Protein AF-A0A5B6WHV8-F1 (afdb_monomer_lite)

Organism: NCBI:txid47621

Radius of gyration: 20.64 Å; chains: 1; bounding box: 37×43×51 Å

Secondary structure (DSSP, 8-state):
--HHHHHHHHHHHHHHHHHHHHHHHHHHHHHHHTS-HHHHHHHHHTT--SHHHHHHHHHHHHHHHHHHHHHHHHHHHTT-

Structure (mmCIF, N/CA/C/O backbone):
data_AF-A0A5B6WHV8-F1
#
_entry.id   AF-A0A5B6WHV8-F1
#
loop_
_atom_site.group_PDB
_atom_site.id
_atom_site.type_symbol
_atom_site.label_atom_id
_atom_site.label_alt_id
_atom_site.label_comp_id
_atom_site.label_asym_id
_atom_site.label_entity_id
_atom_site.label_seq_id
_atom_site.pdbx_PDB_ins_code
_atom_site.Cartn_x
_atom_site.Cartn_y
_atom_site.Cartn_z
_atom_site.occupancy
_atom_site.B_iso_or_equiv
_atom_site.auth_seq_id
_atom_site.auth_comp_id
_atom_site.auth_asym_id
_atom_site.auth_atom_id
_atom_site.pdbx_PDB_model_num
ATOM 1 N N . MET A 1 1 ? -14.349 -22.517 21.339 1.00 70.06 1 MET A N 1
ATOM 2 C CA . MET A 1 1 ? -14.529 -21.169 20.776 1.00 70.06 1 MET A CA 1
ATOM 3 C C . MET A 1 1 ? -15.885 -21.157 20.103 1.00 70.06 1 MET A C 1
ATOM 5 O O . MET A 1 1 ? -16.092 -21.948 19.187 1.00 70.06 1 MET A O 1
ATOM 9 N N . LEU A 1 2 ? -16.837 -20.393 20.632 1.00 88.25 2 LEU A N 1
ATOM 10 C CA . LEU A 1 2 ? -18.154 -20.259 20.006 1.00 88.25 2 LEU A CA 1
ATOM 11 C C . 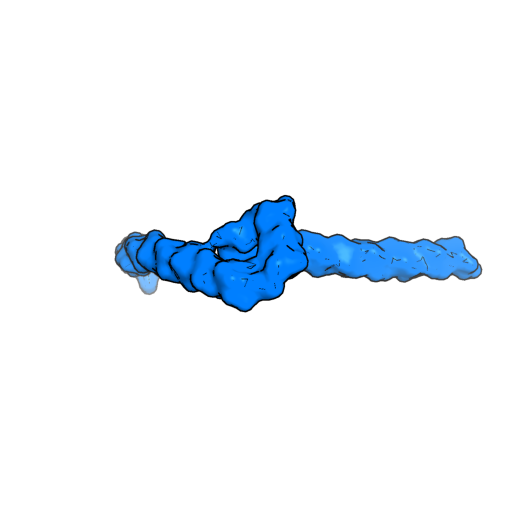LEU A 1 2 ? -18.067 -19.204 18.900 1.00 88.25 2 LEU A C 1
ATOM 13 O O . LEU A 1 2 ? -17.351 -18.215 19.046 1.00 88.25 2 LEU A O 1
ATOM 17 N N . VAL A 1 3 ? -18.801 -19.402 17.803 1.00 89.31 3 VAL A N 1
ATOM 18 C CA . VAL A 1 3 ? -18.858 -18.450 16.674 1.00 89.31 3 VAL A CA 1
ATOM 19 C C . VAL A 1 3 ? -19.183 -17.030 17.162 1.00 89.31 3 VAL A C 1
ATOM 21 O O . VAL A 1 3 ? -18.599 -16.060 16.694 1.00 89.31 3 VAL A O 1
ATOM 24 N N . THR A 1 4 ? -20.013 -16.923 18.199 1.00 92.38 4 THR A N 1
ATOM 25 C CA . THR A 1 4 ? -20.410 -15.660 18.831 1.00 92.38 4 THR A CA 1
ATOM 26 C C . THR A 1 4 ? -19.268 -14.922 19.540 1.00 92.38 4 THR A C 1
ATOM 28 O O . THR A 1 4 ? -19.272 -13.693 19.586 1.00 92.38 4 THR A O 1
ATOM 31 N N . GLU A 1 5 ? -18.274 -15.628 20.089 1.00 92.88 5 GLU A N 1
ATOM 32 C CA . GLU A 1 5 ? -17.083 -15.001 20.680 1.00 92.88 5 GLU A CA 1
ATOM 33 C C . GLU A 1 5 ? -16.171 -14.442 19.587 1.00 92.88 5 GLU A C 1
ATOM 35 O O . GLU A 1 5 ? -15.734 -13.297 19.690 1.00 92.88 5 GLU A O 1
ATOM 40 N N . TYR A 1 6 ? -15.953 -15.211 18.515 1.00 91.00 6 TYR A N 1
ATOM 41 C CA . TYR A 1 6 ? -15.167 -14.777 17.357 1.00 91.00 6 TYR A CA 1
ATOM 42 C C . TYR A 1 6 ? -15.772 -13.533 16.699 1.00 91.00 6 TYR A C 1
ATOM 44 O O . TYR A 1 6 ? -15.066 -12.554 16.476 1.00 91.00 6 TYR A O 1
ATOM 52 N N . GLU A 1 7 ? -17.082 -13.531 16.440 1.00 92.31 7 GLU A N 1
ATOM 53 C CA . GLU A 1 7 ? -17.773 -12.382 15.846 1.00 92.31 7 GLU A CA 1
ATOM 54 C C . GLU A 1 7 ? -17.641 -11.129 16.717 1.00 92.31 7 GLU A C 1
ATOM 56 O O . GLU A 1 7 ? -17.374 -10.036 16.215 1.00 92.31 7 GLU A O 1
ATOM 61 N N . ARG A 1 8 ? -17.755 -11.279 18.041 1.00 93.50 8 ARG A N 1
ATOM 62 C CA . ARG A 1 8 ? -17.595 -10.171 18.988 1.00 93.50 8 ARG A CA 1
ATOM 63 C C . ARG A 1 8 ? -16.181 -9.598 18.971 1.00 93.50 8 ARG A C 1
ATOM 65 O O . ARG A 1 8 ? -16.016 -8.378 19.017 1.00 93.50 8 ARG A O 1
ATOM 72 N N . GLU A 1 9 ? -15.166 -10.457 18.931 1.00 92.31 9 GLU A N 1
ATOM 73 C CA . GLU A 1 9 ? -13.772 -10.024 18.832 1.00 92.31 9 GLU A CA 1
ATOM 74 C C . GLU A 1 9 ? -13.470 -9.379 17.481 1.00 92.31 9 GLU A C 1
ATOM 76 O O . GLU A 1 9 ? -12.844 -8.322 17.446 1.00 92.31 9 GLU A O 1
ATOM 81 N N . PHE A 1 10 ? -13.972 -9.950 16.385 1.00 89.81 10 PHE A N 1
ATOM 82 C CA . PHE A 1 10 ? -13.814 -9.404 15.042 1.00 89.81 10 PHE A CA 1
ATOM 83 C C . PHE A 1 10 ? -14.417 -8.003 14.935 1.00 89.81 10 PHE A C 1
ATOM 85 O O . PHE A 1 10 ? -13.740 -7.079 14.492 1.00 89.81 10 PHE A O 1
ATOM 92 N N . VAL A 1 11 ? -15.650 -7.804 15.412 1.00 91.31 11 VAL A N 1
ATOM 93 C CA . VAL A 1 11 ? -16.293 -6.481 15.419 1.00 91.31 11 VAL A CA 1
ATOM 94 C C . VAL A 1 11 ? -15.486 -5.490 16.263 1.00 91.31 11 VAL A C 1
ATOM 96 O O . VAL A 1 11 ? -15.189 -4.390 15.795 1.00 91.31 11 VAL A O 1
ATOM 99 N N . ARG A 1 12 ? -15.046 -5.889 17.464 1.00 93.00 12 ARG A N 1
ATOM 100 C CA . ARG A 1 12 ? -14.209 -5.048 18.339 1.00 93.00 12 ARG A CA 1
ATOM 101 C C . ARG A 1 12 ? -12.881 -4.670 17.686 1.00 93.00 12 ARG A C 1
ATOM 103 O O . ARG A 1 12 ? -12.411 -3.562 17.890 1.00 93.00 12 ARG A O 1
ATOM 110 N N . LEU A 1 13 ? -12.265 -5.569 16.923 1.00 88.50 13 LEU A N 1
ATOM 111 C CA . LEU A 1 13 ? -10.999 -5.299 16.241 1.00 88.50 13 LEU A CA 1
ATOM 112 C C . LEU A 1 13 ? -11.195 -4.482 14.957 1.00 88.50 13 LEU A C 1
ATOM 114 O O . LEU A 1 13 ? -10.387 -3.608 14.656 1.00 88.50 13 LEU A O 1
ATOM 118 N N . SER A 1 14 ? -12.301 -4.694 14.243 1.00 85.25 14 SER A N 1
ATOM 119 C CA . SER A 1 14 ? -12.615 -3.996 12.992 1.00 85.25 14 SER A CA 1
ATOM 120 C C . SER A 1 14 ? -12.753 -2.477 13.157 1.00 85.25 14 SER A C 1
ATOM 122 O O . SER A 1 14 ? -12.459 -1.733 12.224 1.00 85.25 14 SER A O 1
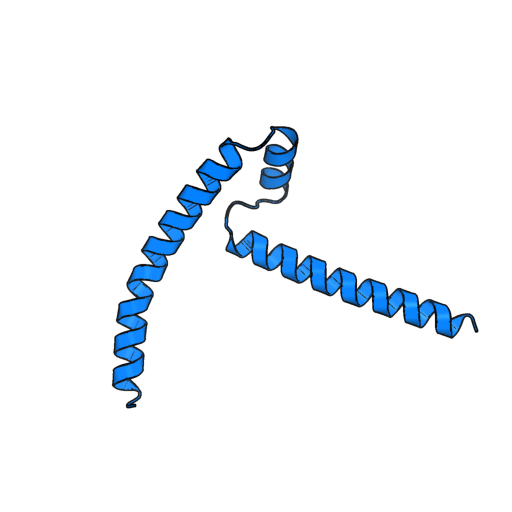ATOM 124 N N . GLN A 1 15 ? -13.110 -1.992 14.352 1.00 86.94 15 GLN A N 1
ATOM 125 C CA . GLN A 1 15 ? -13.178 -0.553 14.633 1.00 86.94 15 GLN A CA 1
ATOM 126 C C . GLN A 1 15 ? -11.806 0.133 14.505 1.00 86.94 15 GLN A C 1
ATOM 128 O O . GLN A 1 15 ? -11.725 1.271 14.043 1.00 86.94 15 GLN A O 1
ATOM 133 N N . TYR A 1 16 ? -10.729 -0.583 14.844 1.00 83.75 16 TYR A N 1
ATOM 134 C CA . TYR A 1 16 ? -9.363 -0.077 14.744 1.00 83.75 16 TYR A CA 1
ATOM 135 C C . TYR A 1 16 ? -8.851 -0.105 13.311 1.00 83.75 16 TYR A C 1
ATOM 137 O O . TYR A 1 16 ? -7.995 0.700 12.974 1.00 83.75 16 TYR A O 1
ATOM 145 N N . ALA A 1 17 ? -9.405 -0.952 12.434 1.00 80.81 17 ALA A N 1
ATOM 146 C CA . ALA A 1 17 ? -9.007 -0.976 11.029 1.00 80.81 17 ALA A CA 1
ATOM 147 C C . ALA A 1 17 ? -9.164 0.410 10.386 1.00 80.81 17 ALA A C 1
ATOM 149 O O . ALA A 1 17 ? -8.278 0.863 9.672 1.00 80.81 17 ALA A O 1
ATOM 150 N N . ARG A 1 18 ? -10.246 1.133 10.706 1.00 75.44 18 ARG A N 1
ATOM 151 C CA . ARG A 1 18 ? -10.467 2.487 10.183 1.00 75.44 18 ARG A CA 1
ATOM 152 C C . ARG A 1 18 ? -9.440 3.492 10.709 1.00 75.44 18 ARG A C 1
ATOM 154 O O . ARG A 1 18 ? -8.941 4.302 9.938 1.00 75.44 18 ARG A O 1
ATOM 161 N N . GLU A 1 19 ? -9.116 3.439 11.997 1.00 80.56 19 GLU A N 1
ATOM 162 C CA . GLU A 1 19 ? -8.116 4.315 12.621 1.00 80.56 19 GLU A CA 1
ATOM 163 C C . GLU A 1 19 ? -6.695 4.015 12.111 1.00 80.56 19 GLU A C 1
ATOM 165 O O . GLU A 1 19 ? -5.936 4.933 11.792 1.00 80.56 19 GLU A O 1
ATOM 170 N N . CYS A 1 20 ? -6.364 2.734 11.929 1.00 76.31 20 CYS A N 1
ATOM 171 C CA . CYS A 1 20 ? -5.116 2.282 11.324 1.00 76.31 20 CYS A CA 1
ATOM 172 C C . CYS A 1 20 ? -4.989 2.750 9.868 1.00 76.31 20 CYS A C 1
ATOM 174 O O . CYS A 1 20 ? -3.958 3.312 9.519 1.00 76.31 20 CYS A O 1
ATOM 176 N N . VAL A 1 21 ? -6.037 2.611 9.046 1.00 74.06 21 VAL A N 1
ATOM 177 C CA . VAL A 1 21 ? -6.048 3.085 7.645 1.00 74.06 21 VAL A CA 1
ATOM 178 C C . VAL A 1 21 ? -5.931 4.615 7.562 1.00 74.06 21 VAL A C 1
ATOM 180 O O . VAL A 1 21 ? -5.207 5.147 6.719 1.00 74.06 21 VAL A O 1
ATOM 183 N N . LEU A 1 22 ? -6.583 5.359 8.462 1.00 75.81 22 LEU A N 1
ATOM 184 C CA . LEU A 1 22 ? -6.423 6.820 8.551 1.00 75.81 22 LEU A CA 1
ATOM 185 C C . LEU A 1 22 ? -4.989 7.228 8.934 1.00 75.81 22 LEU A C 1
ATOM 187 O O . LEU A 1 22 ? -4.446 8.205 8.414 1.00 75.81 22 LEU A O 1
ATOM 191 N N . THR A 1 23 ? -4.358 6.466 9.824 1.00 80.50 23 THR A N 1
ATOM 192 C CA . THR A 1 23 ? -2.964 6.689 10.227 1.00 80.50 23 THR A CA 1
ATOM 193 C C . THR A 1 23 ? -2.008 6.349 9.085 1.00 80.50 23 THR A C 1
ATOM 195 O O . THR A 1 23 ? -1.116 7.133 8.777 1.00 80.50 23 THR A O 1
ATOM 198 N N . GLU A 1 24 ? -2.230 5.231 8.398 1.00 75.81 24 GLU A N 1
ATOM 199 C CA . GLU A 1 24 ? -1.444 4.784 7.247 1.00 75.81 24 GLU A CA 1
ATOM 200 C C . GLU A 1 24 ? -1.512 5.778 6.085 1.00 75.81 24 GLU A C 1
ATOM 202 O O . GLU A 1 24 ? -0.475 6.197 5.581 1.00 75.81 24 GLU A O 1
ATOM 207 N N . THR A 1 25 ? -2.706 6.254 5.724 1.00 78.88 25 THR A N 1
ATOM 208 C CA . THR A 1 25 ? -2.866 7.294 4.690 1.00 78.88 25 THR A CA 1
ATOM 209 C C . THR A 1 25 ? -2.154 8.595 5.060 1.00 78.88 25 THR A C 1
ATOM 211 O O . THR A 1 25 ? -1.572 9.253 4.195 1.00 78.88 25 THR A O 1
ATOM 214 N N . THR A 1 26 ? -2.145 8.964 6.342 1.00 82.06 26 THR A N 1
ATOM 215 C CA . THR A 1 26 ? -1.401 10.135 6.830 1.00 82.06 26 THR A CA 1
ATOM 216 C C . THR A 1 26 ? 0.112 9.911 6.749 1.00 82.06 26 THR A C 1
ATOM 218 O O . THR A 1 26 ? 0.833 10.778 6.258 1.00 82.06 26 THR A O 1
ATOM 221 N N . MET A 1 27 ? 0.604 8.736 7.147 1.00 79.00 27 MET A N 1
ATOM 222 C CA . MET A 1 27 ? 2.023 8.383 7.036 1.00 79.00 27 MET A CA 1
ATOM 223 C C . MET A 1 27 ? 2.493 8.309 5.577 1.00 79.00 27 MET A C 1
ATOM 225 O O . MET A 1 27 ? 3.566 8.822 5.262 1.00 79.00 27 MET A O 1
ATOM 229 N N . CYS A 1 28 ? 1.683 7.743 4.676 1.00 79.56 28 CYS A N 1
ATOM 230 C CA . CYS A 1 28 ? 1.962 7.708 3.241 1.00 79.56 28 CYS A CA 1
ATOM 231 C C . CYS A 1 28 ? 2.101 9.119 2.663 1.00 79.56 28 CYS A C 1
ATOM 233 O O . CYS A 1 28 ? 3.057 9.378 1.940 1.00 79.56 28 CYS A O 1
ATOM 235 N N . LYS A 1 29 ? 1.214 10.055 3.021 1.00 83.00 29 LYS A N 1
ATOM 236 C CA . LYS A 1 29 ? 1.320 11.456 2.574 1.00 83.00 29 LYS A CA 1
ATOM 237 C C . LYS A 1 29 ? 2.635 12.101 3.012 1.00 83.00 29 LYS A C 1
ATOM 239 O O . LYS A 1 29 ? 3.350 12.628 2.164 1.00 83.00 29 LYS A O 1
ATOM 244 N N . CYS A 1 30 ? 2.990 11.990 4.293 1.00 85.00 30 CYS A N 1
ATOM 245 C CA . CYS A 1 30 ? 4.249 12.533 4.814 1.00 85.00 30 CYS A CA 1
ATOM 246 C C . CYS A 1 30 ? 5.476 11.911 4.130 1.00 85.00 30 CYS A C 1
ATOM 248 O O . CYS A 1 30 ? 6.446 12.607 3.833 1.00 85.00 30 CYS A O 1
ATOM 250 N N . PHE A 1 31 ? 5.435 10.603 3.856 1.00 81.00 31 PHE A N 1
ATOM 251 C CA . PHE A 1 31 ? 6.502 9.916 3.133 1.00 81.00 31 PHE A CA 1
ATOM 252 C C . PHE A 1 31 ? 6.642 10.447 1.704 1.00 81.00 31 PHE A C 1
ATOM 254 O O . PHE A 1 31 ? 7.742 10.815 1.302 1.00 81.00 31 PHE A O 1
ATOM 261 N N . ILE A 1 32 ? 5.533 10.547 0.962 1.00 83.12 32 ILE A N 1
ATOM 262 C CA . ILE A 1 32 ? 5.511 11.032 -0.425 1.00 83.12 32 ILE A CA 1
ATOM 263 C C . ILE A 1 32 ? 6.014 12.475 -0.513 1.00 83.12 32 ILE A C 1
ATOM 265 O O . ILE A 1 32 ? 6.779 12.793 -1.422 1.00 83.12 32 ILE A O 1
ATOM 269 N N . GLU A 1 33 ? 5.639 13.342 0.430 1.00 86.88 33 GLU A N 1
ATOM 270 C CA . GLU A 1 33 ? 6.118 14.729 0.490 1.00 86.88 33 GLU A CA 1
ATOM 271 C C . GLU A 1 33 ? 7.643 14.828 0.647 1.00 86.88 33 GLU A C 1
ATOM 273 O O . GLU A 1 33 ? 8.250 15.720 0.047 1.00 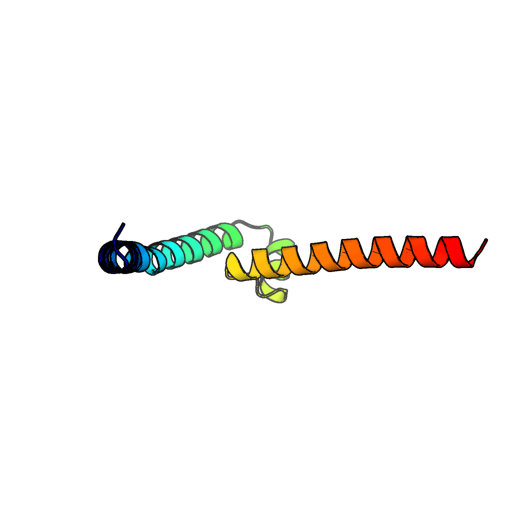86.88 33 GLU A O 1
ATOM 278 N N . GLY A 1 34 ? 8.257 13.886 1.372 1.00 87.12 34 GLY A N 1
ATOM 279 C CA . GLY A 1 34 ? 9.706 13.789 1.572 1.00 87.12 34 GLY A CA 1
ATOM 280 C C . GLY A 1 34 ? 10.494 13.130 0.431 1.00 87.12 34 GLY A C 1
ATOM 281 O O . GLY A 1 34 ? 11.723 13.087 0.498 1.00 87.12 34 GLY A O 1
ATOM 282 N N . LEU A 1 35 ? 9.833 12.611 -0.610 1.00 88.19 35 LEU A N 1
ATOM 283 C CA . LEU A 1 35 ? 10.505 12.021 -1.773 1.00 88.19 35 LEU A CA 1
ATOM 284 C C . LEU A 1 35 ? 11.046 13.092 -2.727 1.00 88.19 35 LEU A C 1
ATOM 286 O O . LEU A 1 35 ? 10.486 14.182 -2.854 1.00 88.19 35 LEU A O 1
ATOM 290 N N . ASN A 1 3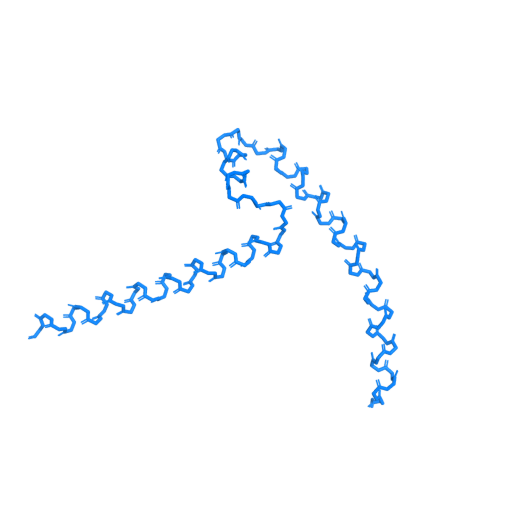6 ? 12.106 12.737 -3.461 1.00 9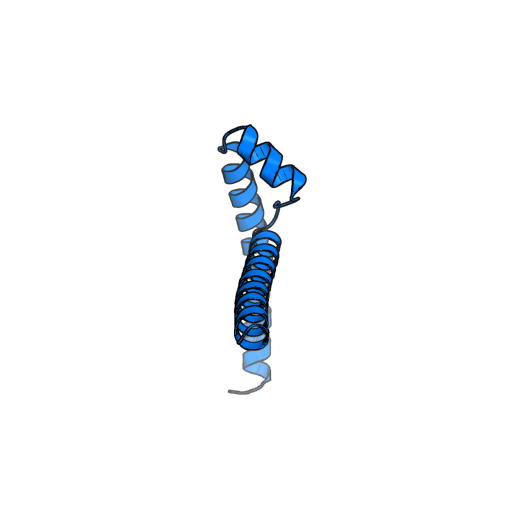3.38 36 ASN A N 1
ATOM 291 C CA . ASN A 1 36 ? 12.607 13.536 -4.580 1.00 93.38 36 ASN A CA 1
ATOM 292 C C . ASN A 1 36 ? 11.497 13.751 -5.629 1.00 93.38 36 ASN A C 1
ATOM 294 O O . ASN A 1 36 ? 10.689 12.851 -5.858 1.00 93.38 36 ASN A O 1
ATOM 298 N N . GLU A 1 37 ? 11.482 14.907 -6.290 1.00 90.44 37 GLU A N 1
ATOM 299 C CA . GLU A 1 37 ? 10.404 15.324 -7.193 1.00 90.44 37 GLU A CA 1
ATOM 300 C C . GLU A 1 37 ? 10.169 14.341 -8.349 1.00 90.44 37 GLU A C 1
ATOM 302 O O . GLU A 1 37 ? 9.020 14.039 -8.668 1.00 90.44 37 GLU A O 1
ATOM 307 N N . ASP A 1 38 ? 11.227 13.738 -8.900 1.00 88.75 38 ASP A N 1
ATOM 308 C CA . ASP A 1 38 ? 11.103 12.714 -9.949 1.00 88.75 38 ASP A CA 1
ATOM 309 C C . ASP A 1 38 ? 10.356 11.462 -9.454 1.00 88.75 38 ASP A C 1
ATOM 311 O O . ASP A 1 38 ? 9.511 10.894 -10.150 1.00 88.75 38 ASP A O 1
ATOM 315 N N . ILE A 1 39 ? 10.638 11.041 -8.217 1.00 84.06 39 ILE A N 1
ATOM 316 C CA . ILE A 1 39 ? 10.011 9.872 -7.586 1.00 84.06 39 ILE A CA 1
ATOM 317 C C . ILE A 1 39 ? 8.577 10.217 -7.173 1.00 84.06 39 ILE A C 1
ATOM 319 O O . ILE A 1 39 ? 7.666 9.419 -7.384 1.00 84.06 39 ILE A O 1
ATOM 323 N N . LYS A 1 40 ? 8.354 11.422 -6.642 1.00 86.94 40 LYS A N 1
ATOM 324 C CA . LYS A 1 40 ? 7.031 11.944 -6.280 1.00 86.94 40 LYS A CA 1
ATOM 325 C C . LYS A 1 40 ? 6.107 12.000 -7.502 1.00 86.94 40 LYS A C 1
ATOM 327 O O . LYS A 1 40 ? 4.947 11.595 -7.417 1.00 86.94 40 LYS A O 1
ATOM 332 N N . LEU A 1 41 ? 6.630 12.424 -8.656 1.00 87.69 41 LEU A N 1
ATOM 333 C CA . LEU A 1 41 ? 5.908 12.423 -9.928 1.00 87.69 41 LEU A CA 1
ATOM 334 C C . LEU A 1 41 ? 5.522 11.001 -10.354 1.00 87.69 41 LEU A C 1
ATOM 336 O O . LEU A 1 41 ? 4.368 10.762 -10.703 1.00 87.69 41 LEU A O 1
ATOM 340 N N . LEU A 1 42 ? 6.457 10.052 -10.270 1.00 84.31 42 LEU A N 1
ATOM 341 C CA . LEU A 1 42 ? 6.214 8.634 -10.550 1.00 84.31 42 LEU A CA 1
ATOM 342 C C . LEU A 1 42 ? 5.120 8.044 -9.652 1.00 84.31 42 LEU A C 1
ATOM 344 O O . LEU A 1 42 ? 4.189 7.423 -10.157 1.00 84.31 42 LEU A O 1
ATOM 348 N N . VAL A 1 43 ? 5.189 8.283 -8.342 1.00 82.81 43 VAL A N 1
ATOM 349 C CA . VAL A 1 43 ? 4.180 7.839 -7.365 1.00 82.81 43 VAL A CA 1
ATOM 350 C C . VAL A 1 43 ? 2.799 8.404 -7.702 1.00 82.81 43 VAL A C 1
ATOM 352 O O . VAL A 1 43 ? 1.814 7.672 -7.654 1.00 82.81 43 VAL A O 1
ATOM 355 N N . ARG A 1 44 ? 2.722 9.679 -8.101 1.00 80.94 44 ARG A N 1
ATOM 356 C CA . A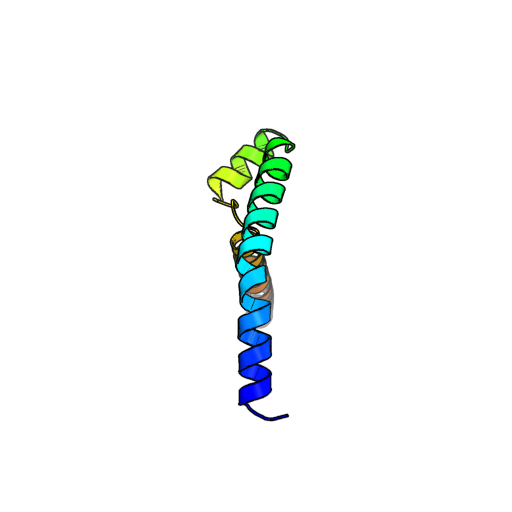RG A 1 44 ? 1.466 10.339 -8.483 1.00 80.94 44 ARG A CA 1
ATOM 357 C C . ARG A 1 44 ? 0.896 9.814 -9.802 1.00 80.94 44 ARG A C 1
ATOM 359 O O . ARG A 1 44 ? -0.310 9.632 -9.901 1.00 80.94 44 ARG A O 1
ATOM 366 N N . ILE A 1 45 ? 1.744 9.560 -10.802 1.00 83.62 45 ILE A N 1
ATOM 367 C CA . ILE A 1 45 ? 1.341 8.962 -12.089 1.00 83.62 45 ILE A CA 1
ATOM 368 C C . ILE A 1 45 ? 0.821 7.536 -11.884 1.00 83.62 45 ILE A C 1
ATOM 370 O O . ILE A 1 45 ? -0.141 7.125 -12.528 1.00 83.62 45 ILE A O 1
ATOM 374 N N . LEU A 1 46 ? 1.459 6.787 -10.986 1.00 79.19 46 LEU A N 1
ATOM 375 C CA . LEU A 1 46 ? 1.074 5.422 -10.636 1.00 79.19 46 LEU A CA 1
ATOM 376 C C . LEU A 1 46 ? -0.080 5.366 -9.614 1.00 79.19 46 LEU A C 1
ATOM 378 O O . LEU A 1 46 ? -0.495 4.267 -9.251 1.00 79.19 46 LEU A O 1
ATOM 382 N N . ASP A 1 47 ? -0.586 6.529 -9.184 1.00 72.62 47 ASP A N 1
ATOM 383 C CA . ASP A 1 47 ? -1.650 6.730 -8.190 1.00 72.62 47 ASP A CA 1
ATOM 384 C C . ASP A 1 47 ? -1.433 5.926 -6.897 1.00 72.62 47 ASP A C 1
ATOM 386 O O . ASP A 1 47 ? -2.343 5.335 -6.328 1.00 72.62 47 ASP A O 1
ATOM 390 N N . LEU A 1 48 ? -0.187 5.874 -6.423 1.00 73.81 48 LEU A N 1
ATOM 391 C CA . LEU A 1 48 ? 0.250 5.077 -5.272 1.00 73.81 48 LEU A CA 1
ATOM 392 C C . LEU A 1 48 ? -0.052 5.775 -3.931 1.00 73.81 48 LEU A C 1
ATOM 394 O O . LEU A 1 48 ? 0.817 5.923 -3.075 1.00 73.81 48 LEU A O 1
ATOM 398 N N . ASN A 1 49 ? -1.290 6.241 -3.763 1.00 69.06 49 ASN A N 1
ATOM 399 C CA . ASN A 1 49 ? -1.724 7.023 -2.600 1.00 69.06 49 ASN A CA 1
ATOM 400 C C . ASN A 1 49 ? -2.089 6.170 -1.369 1.00 69.06 49 ASN A C 1
ATOM 402 O O . ASN A 1 49 ? -2.188 6.707 -0.265 1.00 69.06 49 ASN A O 1
ATOM 406 N N . GLU A 1 50 ? -2.255 4.855 -1.535 1.00 71.88 50 GLU A N 1
ATOM 407 C CA . GLU A 1 50 ? -2.541 3.914 -0.449 1.00 71.88 50 GLU A CA 1
ATOM 408 C C . GLU A 1 50 ? -1.580 2.726 -0.483 1.00 71.88 50 GLU A C 1
ATOM 410 O O . GLU A 1 50 ? -1.273 2.175 -1.544 1.00 71.88 50 GLU A O 1
ATOM 415 N N . PHE A 1 51 ? -1.148 2.291 0.701 1.00 66.75 51 PHE A N 1
ATOM 416 C CA . PHE A 1 51 ? -0.283 1.125 0.874 1.00 66.75 51 PHE A CA 1
ATOM 417 C C . PHE A 1 51 ? -0.897 -0.142 0.258 1.00 66.75 51 PHE A C 1
ATOM 419 O O . PHE A 1 51 ? -0.192 -0.933 -0.363 1.00 66.75 51 PHE A O 1
ATOM 426 N N . VAL A 1 52 ? -2.226 -0.286 0.323 1.00 68.31 52 VAL A N 1
ATOM 427 C CA . VAL A 1 52 ? -2.972 -1.387 -0.312 1.00 68.31 52 VAL A CA 1
ATOM 428 C C . VAL A 1 52 ? -2.767 -1.413 -1.829 1.00 68.31 52 VAL A C 1
ATOM 430 O O . VAL A 1 52 ? -2.497 -2.476 -2.386 1.00 68.31 52 VAL A O 1
ATOM 433 N N . MET A 1 53 ? -2.817 -0.259 -2.502 1.00 74.06 53 MET A N 1
ATOM 434 C CA . MET A 1 53 ? -2.546 -0.187 -3.942 1.00 74.06 53 MET A CA 1
ATOM 435 C C . MET A 1 53 ? -1.081 -0.491 -4.259 1.00 74.06 53 MET A C 1
ATOM 437 O O . MET A 1 53 ? -0.793 -1.105 -5.285 1.00 74.06 53 MET A O 1
ATOM 441 N N . LEU A 1 54 ? -0.156 -0.110 -3.373 1.00 73.69 54 LEU A N 1
ATOM 442 C CA . LEU A 1 54 ? 1.260 -0.456 -3.499 1.00 73.69 54 LEU A CA 1
ATOM 443 C C . LEU A 1 54 ? 1.461 -1.976 -3.475 1.00 73.69 54 LEU A C 1
ATOM 445 O O . LEU A 1 54 ? 2.086 -2.532 -4.376 1.00 73.69 54 LEU A O 1
ATOM 449 N N . VAL A 1 55 ? 0.871 -2.640 -2.477 1.00 73.19 55 VAL A N 1
ATOM 450 C CA . VAL A 1 55 ? 0.941 -4.095 -2.293 1.00 73.19 55 VAL A CA 1
ATOM 451 C C . VAL A 1 55 ? 0.272 -4.824 -3.458 1.00 73.19 55 VAL A C 1
ATOM 453 O O . VAL A 1 55 ? 0.826 -5.789 -3.982 1.00 73.19 55 VAL A O 1
ATOM 456 N N . GLU A 1 56 ? -0.886 -4.350 -3.924 1.00 81.69 56 GLU A N 1
ATOM 457 C CA . GLU A 1 56 ? -1.575 -4.950 -5.069 1.00 81.69 56 GLU A CA 1
ATOM 458 C C . GLU A 1 56 ? -0.739 -4.850 -6.357 1.00 81.69 56 GLU A C 1
ATOM 460 O O . GLU A 1 56 ? -0.656 -5.805 -7.136 1.00 81.69 56 GLU A O 1
ATOM 465 N N . ARG A 1 57 ? -0.099 -3.699 -6.596 1.00 82.75 57 ARG A N 1
ATOM 466 C CA . ARG A 1 57 ? 0.752 -3.477 -7.773 1.00 82.75 57 ARG A CA 1
ATOM 467 C C . ARG A 1 57 ? 2.036 -4.294 -7.715 1.00 82.75 57 ARG A C 1
ATOM 469 O O . ARG A 1 57 ? 2.413 -4.856 -8.743 1.00 82.75 57 ARG A O 1
ATOM 476 N N . ASP A 1 58 ? 2.671 -4.387 -6.550 1.00 83.19 58 ASP A N 1
ATOM 477 C CA . ASP A 1 58 ? 3.883 -5.186 -6.361 1.00 83.19 58 ASP A CA 1
ATOM 478 C C . ASP A 1 58 ? 3.593 -6.681 -6.558 1.00 83.19 58 ASP A C 1
ATOM 480 O O . ASP A 1 58 ? 4.281 -7.351 -7.327 1.00 83.19 58 ASP A O 1
ATOM 484 N N . CYS A 1 59 ? 2.476 -7.173 -6.010 1.00 86.88 59 CYS A N 1
ATOM 485 C CA . CYS A 1 59 ? 2.027 -8.550 -6.210 1.00 86.88 59 CYS A CA 1
ATOM 486 C C . CYS A 1 59 ? 1.772 -8.859 -7.699 1.00 86.88 59 CYS A C 1
ATOM 488 O O . CYS A 1 59 ? 2.271 -9.856 -8.224 1.00 86.88 59 CYS A O 1
ATOM 490 N N . LYS A 1 60 ? 1.091 -7.962 -8.432 1.00 89.00 60 LYS A N 1
ATOM 491 C CA . LYS A 1 60 ? 0.904 -8.102 -9.891 1.00 89.00 60 LYS A CA 1
ATOM 492 C C . LYS A 1 60 ? 2.233 -8.089 -10.653 1.00 89.00 60 LYS A C 1
ATOM 494 O O . LYS A 1 60 ? 2.407 -8.862 -11.593 1.00 89.00 60 LYS A O 1
ATOM 499 N N . ALA A 1 61 ? 3.171 -7.221 -10.275 1.00 90.12 61 ALA A N 1
ATOM 500 C CA . ALA A 1 61 ? 4.489 -7.161 -10.899 1.00 90.12 61 ALA A CA 1
ATOM 501 C C . ALA A 1 61 ? 5.318 -8.431 -10.636 1.00 90.12 61 ALA A C 1
ATOM 503 O O . ALA A 1 61 ? 6.057 -8.876 -11.520 1.00 90.12 61 ALA A O 1
ATOM 504 N N . GLU A 1 62 ? 5.191 -9.034 -9.454 1.00 91.88 62 GLU A N 1
ATOM 505 C CA . GLU A 1 62 ? 5.849 -10.293 -9.112 1.00 91.88 62 GLU A CA 1
ATOM 506 C C . GLU A 1 62 ? 5.310 -11.464 -9.945 1.00 91.88 62 GLU A C 1
ATOM 508 O O . GLU A 1 62 ? 6.100 -12.221 -10.518 1.00 91.88 62 GLU A O 1
ATOM 513 N N . GLU A 1 63 ? 3.988 -11.581 -10.084 1.00 91.94 63 GLU A N 1
ATOM 514 C CA . GLU A 1 63 ? 3.362 -12.620 -10.911 1.00 91.94 63 GLU A CA 1
ATOM 515 C C . GLU A 1 63 ? 3.771 -12.494 -12.384 1.00 91.94 63 GLU A C 1
ATOM 517 O O . GLU A 1 63 ? 4.244 -13.463 -12.980 1.00 91.94 63 GLU A O 1
ATOM 522 N N . LEU A 1 64 ? 3.754 -11.279 -12.944 1.00 91.50 64 LEU A N 1
ATOM 523 C CA . LEU A 1 64 ? 4.244 -11.031 -14.307 1.00 91.50 64 LEU A CA 1
ATOM 524 C C . LEU A 1 64 ? 5.723 -11.415 -14.483 1.00 91.50 64 LEU A C 1
ATOM 526 O O . LEU A 1 64 ? 6.127 -11.923 -15.533 1.00 91.50 64 LEU A O 1
ATOM 530 N N . ARG A 1 65 ? 6.564 -11.199 -13.462 1.00 92.00 65 ARG A N 1
ATOM 531 C CA . ARG A 1 65 ? 7.970 -11.640 -13.492 1.00 92.00 65 ARG A CA 1
ATOM 532 C C . ARG A 1 65 ? 8.088 -13.161 -13.508 1.00 92.00 65 ARG A C 1
ATOM 534 O O . ARG A 1 65 ? 8.986 -13.676 -14.180 1.00 92.00 65 ARG A O 1
ATOM 541 N N . LYS A 1 66 ? 7.235 -13.876 -12.771 1.00 93.56 66 LYS A N 1
ATOM 542 C CA . LYS A 1 66 ? 7.200 -15.347 -12.765 1.00 93.56 66 LYS A CA 1
ATOM 543 C C . LYS A 1 66 ? 6.741 -15.883 -14.121 1.00 93.56 66 LYS A C 1
ATOM 545 O O . LYS A 1 66 ? 7.420 -16.745 -14.677 1.00 93.56 66 LYS A O 1
ATOM 550 N N . GLU A 1 67 ? 5.675 -15.322 -14.690 1.00 92.31 67 GLU A N 1
ATOM 551 C CA . GLU A 1 67 ? 5.178 -15.687 -16.023 1.00 92.31 67 GLU A CA 1
ATOM 552 C C . GLU A 1 67 ? 6.231 -15.464 -17.108 1.00 92.31 67 GLU A C 1
ATOM 554 O O . GLU A 1 67 ? 6.503 -16.369 -17.895 1.00 92.31 67 GLU A O 1
ATOM 559 N N . LYS A 1 68 ? 6.901 -14.304 -17.107 1.00 93.12 68 LYS A N 1
ATOM 560 C CA . LYS A 1 68 ? 7.966 -14.017 -18.075 1.00 93.12 68 LYS A CA 1
ATOM 561 C C . LYS A 1 68 ? 9.107 -15.034 -17.994 1.00 93.12 68 LYS A C 1
ATOM 563 O O . LYS A 1 68 ? 9.575 -15.506 -19.024 1.00 93.12 68 LYS A O 1
ATOM 568 N N . LYS A 1 69 ? 9.540 -15.405 -16.782 1.00 92.69 69 LYS A N 1
ATOM 569 C CA . LYS A 1 69 ? 10.573 -16.440 -16.594 1.00 92.69 69 LYS A CA 1
ATOM 570 C C . LYS A 1 69 ? 10.131 -17.795 -17.147 1.00 92.69 69 LYS A C 1
ATOM 572 O O . LYS A 1 69 ? 10.952 -18.496 -17.732 1.00 92.69 69 LYS A O 1
ATOM 577 N N . LYS A 1 70 ? 8.856 -18.154 -16.964 1.00 90.88 70 LYS A N 1
ATOM 578 C CA . LYS A 1 70 ? 8.283 -19.395 -17.492 1.00 90.88 70 LYS A CA 1
ATOM 579 C C . LYS A 1 70 ? 8.257 -19.384 -19.024 1.00 90.88 70 LYS A C 1
ATOM 581 O O . LYS A 1 70 ? 8.809 -20.298 -19.631 1.00 90.88 70 LYS A O 1
ATOM 586 N N . ALA A 1 71 ? 7.740 -18.319 -19.635 1.00 90.44 71 ALA A N 1
ATOM 587 C CA . ALA A 1 71 ? 7.707 -18.165 -21.090 1.00 90.44 71 ALA A CA 1
ATOM 588 C C . ALA A 1 71 ? 9.117 -18.189 -21.714 1.00 90.44 71 ALA A C 1
ATOM 590 O O . ALA A 1 71 ? 9.341 -18.863 -22.717 1.00 90.44 71 ALA A O 1
ATOM 591 N N . ASP A 1 72 ? 10.096 -17.523 -21.090 1.00 88.62 72 ASP A N 1
ATOM 592 C CA . ASP A 1 72 ? 11.493 -17.545 -21.546 1.00 88.62 72 ASP A CA 1
ATOM 593 C C . ASP A 1 72 ? 12.118 -18.952 -21.455 1.00 88.62 72 ASP A C 1
ATOM 595 O O . ASP A 1 72 ? 12.994 -19.291 -22.256 1.00 88.62 72 ASP A O 1
ATOM 599 N N . SER A 1 73 ? 11.694 -19.775 -20.485 1.00 85.44 73 SER A N 1
ATOM 600 C CA . SER A 1 73 ? 12.146 -21.167 -20.365 1.00 85.44 73 SER A CA 1
ATOM 601 C C . SER A 1 73 ? 11.506 -22.091 -21.407 1.00 85.44 73 SER A C 1
ATOM 603 O O . SER A 1 73 ? 12.224 -22.871 -22.026 1.00 85.44 73 SER A O 1
ATOM 605 N N . GLU A 1 74 ? 10.206 -21.940 -21.675 1.00 85.19 74 GLU A N 1
ATOM 606 C CA . GLU A 1 74 ? 9.477 -22.702 -22.702 1.00 85.19 74 GLU A CA 1
ATOM 607 C C . GLU A 1 74 ? 10.015 -22.387 -24.107 1.00 85.19 74 GLU A C 1
ATOM 609 O O . GLU A 1 74 ? 10.378 -23.293 -24.854 1.00 85.19 74 GLU A O 1
ATOM 614 N N . ALA A 1 75 ? 10.222 -21.104 -24.427 1.00 83.38 75 ALA A N 1
ATOM 615 C CA . ALA A 1 75 ? 10.786 -20.675 -25.710 1.00 83.38 75 ALA A CA 1
ATOM 616 C C . ALA A 1 75 ? 12.230 -21.163 -25.954 1.00 83.38 75 ALA A C 1
ATOM 618 O O . ALA A 1 75 ? 12.702 -21.170 -27.094 1.00 83.38 75 ALA A O 1
ATOM 619 N N . ARG A 1 76 ? 12.973 -21.526 -24.898 1.00 78.00 76 ARG A N 1
ATOM 620 C CA . ARG A 1 76 ? 14.308 -22.136 -25.019 1.00 78.00 76 ARG A CA 1
ATOM 621 C C . ARG A 1 76 ? 14.244 -23.639 -25.263 1.00 78.00 76 ARG A C 1
ATOM 623 O O . ARG A 1 76 ? 15.098 -24.131 -25.995 1.00 78.00 76 ARG A O 1
ATOM 630 N N . ASP A 1 77 ? 13.275 -24.334 -24.675 1.00 72.00 77 ASP A N 1
ATOM 631 C CA . ASP A 1 77 ? 13.071 -25.770 -24.899 1.00 72.00 77 ASP A CA 1
ATOM 632 C C . ASP A 1 77 ? 12.526 -26.043 -26.308 1.00 72.00 77 ASP A C 1
ATOM 634 O O . ASP A 1 77 ? 12.969 -26.981 -26.959 1.00 72.00 77 ASP A O 1
ATOM 638 N N . GLU A 1 78 ? 11.667 -25.167 -26.841 1.00 70.44 78 GLU A N 1
ATOM 639 C CA . GLU A 1 78 ? 11.165 -25.259 -28.225 1.00 70.44 78 GLU A CA 1
ATOM 640 C C . GLU A 1 78 ? 12.246 -25.052 -29.304 1.00 70.44 78 GLU A C 1
ATOM 642 O O . GLU A 1 78 ? 12.054 -25.419 -30.462 1.00 70.44 78 GLU A O 1
ATOM 647 N N . ARG A 1 79 ? 13.385 -24.437 -28.956 1.00 69.12 79 ARG A N 1
ATOM 648 C CA . ARG A 1 79 ? 14.512 -24.194 -29.881 1.00 69.12 79 ARG A CA 1
ATOM 649 C C . ARG A 1 79 ? 15.539 -25.330 -29.907 1.00 69.12 79 ARG A C 1
ATOM 651 O O . ARG A 1 79 ? 16.575 -25.173 -30.557 1.00 69.12 79 ARG A O 1
ATOM 658 N N . LYS A 1 80 ? 15.298 -26.413 -29.171 1.00 56.44 80 LYS A N 1
ATOM 659 C CA . LYS A 1 80 ? 16.201 -27.554 -29.018 1.00 56.44 80 LYS A CA 1
ATOM 660 C C . LYS A 1 80 ? 15.720 -28.746 -29.836 1.00 56.44 80 LYS A C 1
ATOM 662 O O . LYS A 1 80 ? 16.607 -29.445 -30.374 1.00 56.44 80 LYS A O 1
#

pLDDT: mean 83.27, std 8.0, range [56.44, 93.56]

Foldseek 3Di:
DDPVVVVVVCVVVVVVVVVVQVVQLVVLVVVLVPDDPVVNVVCVVQVVSGPVSVVVVVVVVVVVVVVVVVVVVVVVVVVD

Sequence (80 aa):
MLVTEYEREFVRLSQYARECVLTETTMCKCFIEGLNEDIKLLVRILDLNEFVMLVERDCKAEELRKEKKKADSEARDERK